Protein AF-A0A7V8ZJN8-F1 (afdb_monomer_lite)

Structure (mmCIF, N/CA/C/O backbone):
data_AF-A0A7V8ZJN8-F1
#
_entry.id   AF-A0A7V8ZJN8-F1
#
loop_
_atom_site.group_PDB
_atom_site.id
_atom_site.type_symbol
_atom_site.label_atom_id
_atom_site.label_alt_id
_atom_site.label_comp_id
_atom_site.label_asym_id
_atom_site.label_entity_id
_atom_site.label_seq_id
_atom_site.pdbx_PDB_ins_code
_atom_site.Cartn_x
_atom_site.Cartn_y
_atom_site.Cartn_z
_atom_site.occupancy
_atom_site.B_iso_or_equiv
_atom_site.auth_seq_id
_atom_site.auth_comp_id
_atom_site.auth_asym_id
_atom_site.auth_atom_id
_atom_site.pdbx_PDB_model_num
ATOM 1 N N . MET A 1 1 ? -7.250 -3.954 14.923 1.00 70.50 1 MET A N 1
ATOM 2 C CA . MET A 1 1 ? -7.294 -3.089 13.723 1.00 70.50 1 MET A CA 1
ATOM 3 C C . MET A 1 1 ? -6.326 -3.648 12.704 1.00 70.50 1 MET A C 1
ATOM 5 O O . MET A 1 1 ? -5.206 -3.973 13.075 1.00 70.50 1 MET A O 1
ATOM 9 N N . THR A 1 2 ? -6.751 -3.779 11.451 1.00 80.75 2 THR A N 1
ATOM 10 C CA . THR A 1 2 ? -5.955 -4.441 10.407 1.00 80.75 2 THR A CA 1
ATOM 11 C C . THR A 1 2 ? -5.774 -3.501 9.232 1.00 80.75 2 THR A C 1
ATOM 13 O O . THR A 1 2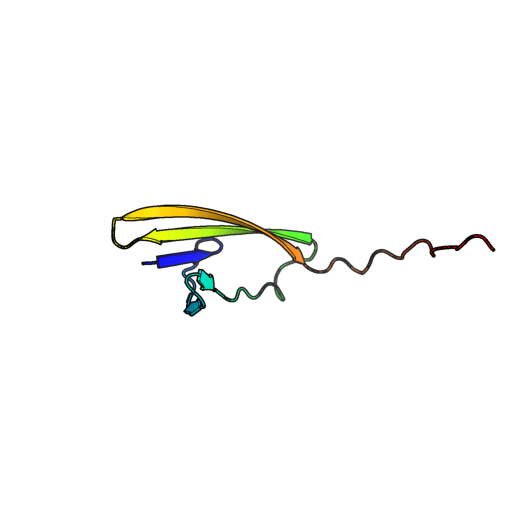 ? -6.757 -2.974 8.718 1.00 80.75 2 THR A O 1
ATOM 16 N N . ILE A 1 3 ? -4.529 -3.301 8.800 1.00 77.88 3 ILE A N 1
ATOM 17 C CA . ILE A 1 3 ? -4.199 -2.518 7.608 1.00 77.88 3 ILE A CA 1
ATOM 18 C C . ILE A 1 3 ? -3.733 -3.476 6.519 1.00 77.88 3 ILE A C 1
ATOM 20 O O . ILE A 1 3 ? -2.892 -4.342 6.755 1.00 77.88 3 ILE A O 1
ATOM 24 N N . SER A 1 4 ? -4.317 -3.340 5.334 1.00 79.06 4 SER A N 1
ATOM 25 C CA . SER A 1 4 ? -3.989 -4.129 4.151 1.00 79.06 4 SER A CA 1
ATOM 26 C C . SER A 1 4 ? -3.628 -3.211 2.991 1.00 79.06 4 SER A C 1
ATOM 28 O O . SER A 1 4 ? -4.354 -2.258 2.699 1.00 79.06 4 SER A O 1
ATOM 30 N N . ILE A 1 5 ? -2.528 -3.516 2.313 1.00 77.38 5 ILE A N 1
ATOM 31 C CA . ILE A 1 5 ? -2.023 -2.791 1.148 1.00 77.38 5 ILE A CA 1
ATOM 32 C C . ILE A 1 5 ? -1.969 -3.783 -0.010 1.00 77.38 5 ILE A C 1
ATOM 34 O O . ILE A 1 5 ? -1.335 -4.832 0.097 1.00 77.38 5 ILE A O 1
ATOM 38 N N . ARG A 1 6 ? -2.684 -3.491 -1.106 1.00 78.56 6 ARG A N 1
ATOM 39 C CA . ARG A 1 6 ? -2.829 -4.418 -2.252 1.00 78.56 6 ARG A CA 1
ATOM 40 C C . ARG A 1 6 ? -3.319 -5.817 -1.815 1.00 78.56 6 ARG A C 1
ATOM 42 O O . ARG A 1 6 ? -2.843 -6.835 -2.297 1.00 78.56 6 ARG A O 1
ATOM 49 N N . GLY A 1 7 ? -4.228 -5.864 -0.837 1.00 74.94 7 GLY A N 1
ATOM 50 C CA . GLY A 1 7 ? -4.775 -7.113 -0.289 1.00 74.94 7 GLY A CA 1
ATOM 51 C C . GLY A 1 7 ? -3.852 -7.870 0.676 1.00 74.94 7 GLY A C 1
ATOM 52 O O . GLY A 1 7 ? -4.311 -8.800 1.328 1.00 74.94 7 GLY A O 1
ATOM 53 N N . LYS A 1 8 ? -2.590 -7.453 0.843 1.00 80.62 8 LYS A N 1
ATOM 54 C CA . LYS A 1 8 ? -1.655 -8.051 1.807 1.00 80.62 8 LYS A CA 1
ATOM 55 C C . LYS A 1 8 ? -1.693 -7.290 3.129 1.00 80.62 8 LYS A C 1
ATOM 57 O O . LYS A 1 8 ? -1.663 -6.061 3.124 1.00 80.62 8 LYS A O 1
ATOM 62 N N . ARG A 1 9 ? -1.741 -7.998 4.262 1.00 83.62 9 ARG A N 1
ATOM 63 C CA . ARG A 1 9 ? -1.657 -7.371 5.593 1.00 83.62 9 ARG A CA 1
ATOM 64 C C . ARG A 1 9 ? -0.301 -6.683 5.751 1.00 83.62 9 ARG A C 1
ATOM 66 O O . ARG A 1 9 ? 0.732 -7.254 5.413 1.00 83.62 9 ARG A O 1
ATOM 73 N N . SER A 1 10 ? -0.305 -5.463 6.271 1.00 83.94 10 SER A N 1
ATOM 74 C CA . SER A 1 10 ? 0.903 -4.665 6.477 1.00 83.94 10 SER A CA 1
ATOM 75 C C . SER A 1 10 ? 1.059 -4.327 7.952 1.00 83.94 10 SER A C 1
ATOM 77 O O . SER A 1 10 ? 0.092 -3.948 8.617 1.00 83.94 10 SER A O 1
ATOM 79 N N . ARG A 1 11 ? 2.289 -4.437 8.465 1.00 84.19 11 ARG A N 1
ATOM 80 C CA . ARG A 1 11 ? 2.629 -3.933 9.798 1.00 84.19 11 ARG A CA 1
ATOM 81 C C . ARG A 1 11 ? 2.661 -2.410 9.739 1.00 84.19 11 ARG A C 1
ATOM 83 O O . ARG A 1 11 ? 3.590 -1.825 9.192 1.00 84.19 11 ARG A O 1
ATOM 90 N N . ALA A 1 12 ? 1.618 -1.787 10.269 1.00 84.69 12 ALA A N 1
ATOM 91 C CA . ALA A 1 12 ? 1.550 -0.347 10.434 1.00 84.69 12 ALA A CA 1
ATOM 92 C C . ALA A 1 12 ? 1.929 0.029 11.868 1.00 84.69 12 ALA A C 1
ATOM 94 O O . ALA A 1 12 ? 1.517 -0.641 12.815 1.00 84.69 12 ALA A O 1
ATOM 95 N N . LYS A 1 13 ? 2.688 1.109 12.021 1.00 86.38 13 LYS A N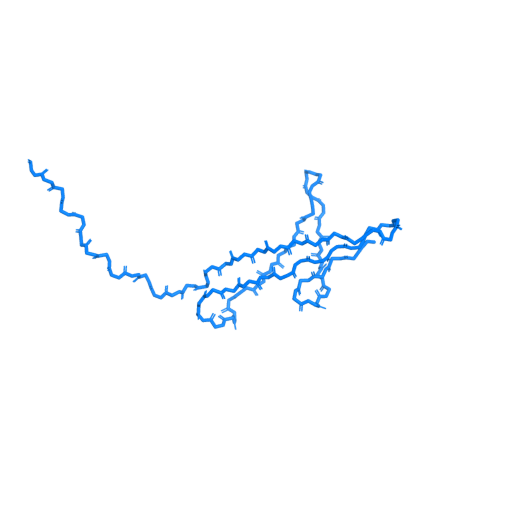 1
ATOM 96 C CA . LYS A 1 13 ? 3.014 1.729 13.308 1.00 86.38 13 LYS A CA 1
ATOM 97 C C . LYS A 1 13 ? 2.198 3.006 13.469 1.00 86.38 13 LYS A C 1
ATOM 99 O O . LYS A 1 13 ? 1.791 3.608 12.477 1.00 86.38 13 LYS A O 1
ATOM 104 N N . ARG A 1 14 ? 1.933 3.413 14.708 1.00 84.38 14 ARG A N 1
ATOM 105 C CA . ARG A 1 14 ? 1.291 4.700 14.992 1.00 84.38 14 ARG A CA 1
ATOM 106 C C . ARG A 1 14 ? 2.383 5.724 15.291 1.00 84.38 14 ARG A C 1
ATOM 108 O O . ARG A 1 14 ? 3.176 5.512 16.198 1.00 84.38 14 ARG A O 1
ATOM 115 N N . THR A 1 15 ? 2.418 6.807 14.528 1.00 87.12 15 THR A N 1
ATOM 116 C CA . THR A 1 15 ? 3.397 7.891 14.662 1.00 87.12 15 THR A CA 1
ATOM 117 C C . THR A 1 15 ? 2.640 9.210 14.604 1.00 87.12 15 THR A C 1
ATOM 119 O O . THR A 1 15 ? 1.916 9.455 13.639 1.00 87.12 15 THR A O 1
ATOM 122 N N . SER A 1 16 ? 2.745 10.025 15.656 1.00 87.69 16 SER A N 1
ATOM 123 C CA . SER A 1 16 ? 2.078 11.336 15.764 1.00 87.69 16 SER A CA 1
ATOM 124 C C . SER A 1 16 ? 0.584 11.290 15.408 1.00 87.69 16 SER A C 1
ATOM 126 O O . SER A 1 16 ? 0.092 12.035 14.564 1.00 87.69 16 SER A O 1
ATOM 128 N N . GLY A 1 17 ? -0.137 10.319 15.979 1.00 84.00 17 GLY A N 1
ATOM 129 C CA . GLY A 1 17 ? -1.572 10.124 15.739 1.00 84.00 17 GLY A CA 1
ATOM 130 C C . GLY A 1 17 ? -1.939 9.484 14.393 1.00 84.00 17 GLY A C 1
ATOM 131 O O . GLY A 1 17 ? -3.094 9.101 14.208 1.00 84.00 17 GLY A O 1
ATOM 132 N N . ARG A 1 18 ? -0.982 9.284 13.480 1.00 81.56 18 ARG A N 1
ATOM 133 C CA . ARG A 1 18 ? -1.199 8.720 12.138 1.00 81.56 18 ARG A CA 1
ATOM 134 C C . ARG A 1 18 ? -0.708 7.278 12.051 1.00 81.56 18 ARG A C 1
ATOM 136 O O . ARG A 1 18 ? 0.266 6.901 12.694 1.00 81.56 18 ARG A O 1
ATOM 143 N N . PHE A 1 19 ? -1.366 6.461 11.231 1.00 83.94 19 PHE A N 1
ATOM 144 C CA . PHE A 1 19 ? -0.874 5.124 10.898 1.00 83.94 19 PHE A CA 1
ATOM 145 C C . PHE A 1 19 ? 0.120 5.208 9.740 1.00 83.94 19 PHE A C 1
ATOM 147 O O . PHE A 1 19 ? -0.211 5.713 8.668 1.00 83.94 19 PHE A O 1
ATOM 154 N N . VAL A 1 20 ? 1.323 4.686 9.955 1.00 85.88 20 VAL A N 1
ATOM 155 C CA . VAL A 1 20 ? 2.429 4.687 8.997 1.00 85.88 20 VAL A CA 1
ATOM 156 C C . VAL A 1 20 ? 2.803 3.247 8.671 1.00 85.88 20 VAL A C 1
ATOM 158 O O . VAL A 1 20 ? 3.020 2.434 9.567 1.00 85.88 20 VAL A O 1
ATOM 161 N N . ALA A 1 21 ? 2.883 2.919 7.384 1.00 85.12 21 ALA A N 1
ATOM 162 C CA . ALA A 1 21 ? 3.313 1.614 6.897 1.00 85.12 21 ALA A CA 1
ATOM 163 C C . ALA A 1 21 ? 4.346 1.801 5.784 1.00 85.12 21 ALA A C 1
ATOM 165 O O . ALA A 1 21 ? 4.151 2.623 4.888 1.00 85.12 21 ALA A O 1
ATOM 166 N N . ILE A 1 22 ? 5.430 1.027 5.841 1.00 86.75 22 ILE A N 1
ATOM 167 C CA . ILE A 1 22 ? 6.453 1.010 4.794 1.00 86.75 22 ILE A CA 1
ATOM 168 C C . ILE A 1 22 ? 5.996 0.049 3.698 1.00 86.75 22 ILE A C 1
ATOM 170 O O . ILE A 1 22 ? 5.616 -1.089 3.979 1.00 86.75 22 ILE A O 1
ATOM 174 N N . VAL A 1 23 ? 6.036 0.514 2.451 1.00 83.88 23 VAL A N 1
ATOM 175 C CA . VAL A 1 23 ? 5.743 -0.299 1.268 1.00 83.88 23 VAL A CA 1
ATOM 176 C C . VAL A 1 23 ? 6.977 -0.314 0.386 1.00 83.88 23 VAL A C 1
ATOM 178 O O . VAL A 1 23 ? 7.408 0.736 -0.085 1.00 83.88 23 VAL A O 1
ATOM 181 N N . ASP A 1 24 ? 7.529 -1.500 0.148 1.00 82.12 24 ASP A N 1
ATOM 182 C CA . ASP A 1 24 ? 8.618 -1.658 -0.808 1.00 82.12 24 ASP A CA 1
ATOM 183 C C . ASP A 1 24 ? 8.057 -1.739 -2.235 1.00 82.12 24 ASP A C 1
ATOM 185 O O . ASP A 1 24 ? 7.315 -2.659 -2.587 1.00 82.12 24 ASP A O 1
ATOM 189 N N . LEU A 1 25 ? 8.399 -0.739 -3.048 1.00 82.38 25 LEU A N 1
ATOM 190 C CA . LEU A 1 25 ? 8.021 -0.644 -4.457 1.00 82.38 25 LEU A CA 1
ATOM 191 C C . LEU A 1 25 ? 9.192 -0.931 -5.408 1.00 82.38 25 LEU A C 1
ATOM 193 O O . LEU A 1 25 ? 9.013 -0.843 -6.621 1.00 82.38 25 LEU A O 1
ATOM 197 N N . ARG A 1 26 ? 10.380 -1.282 -4.893 1.00 77.38 26 ARG A N 1
ATOM 198 C CA . ARG A 1 26 ? 11.613 -1.426 -5.692 1.00 77.38 26 ARG A CA 1
ATOM 199 C C . ARG A 1 26 ? 11.549 -2.573 -6.702 1.00 77.38 26 ARG A C 1
ATOM 201 O O . ARG A 1 26 ? 12.158 -2.484 -7.758 1.00 77.38 26 ARG A O 1
ATOM 208 N N . LYS A 1 27 ? 10.791 -3.630 -6.394 1.00 79.19 27 LYS A N 1
ATOM 209 C CA . LYS A 1 27 ? 10.587 -4.807 -7.266 1.00 79.19 27 LYS A CA 1
ATOM 210 C C . LYS A 1 27 ? 9.359 -4.690 -8.173 1.00 79.19 27 LYS A C 1
ATOM 212 O O . LYS A 1 27 ? 8.972 -5.659 -8.820 1.00 79.19 27 LYS A O 1
ATOM 217 N N . VAL A 1 28 ? 8.687 -3.540 -8.172 1.00 79.00 28 VAL A N 1
ATOM 218 C CA . VAL A 1 28 ? 7.479 -3.332 -8.973 1.00 79.00 28 VAL A CA 1
ATOM 219 C C . VAL A 1 28 ? 7.888 -2.778 -10.341 1.00 79.00 28 VAL A C 1
ATOM 221 O O . VAL A 1 28 ? 8.773 -1.920 -10.388 1.00 79.00 28 VAL A O 1
ATOM 224 N N . PRO A 1 29 ? 7.267 -3.234 -11.448 1.00 76.25 29 PRO A N 1
ATOM 225 C CA . PRO A 1 29 ? 7.575 -2.731 -12.781 1.00 76.25 29 PRO A CA 1
ATOM 226 C C . PRO A 1 29 ? 7.538 -1.203 -12.868 1.00 76.25 29 PRO A C 1
ATOM 228 O O . PRO A 1 29 ? 6.807 -0.530 -12.131 1.00 76.25 29 PRO A O 1
ATOM 231 N N . ARG A 1 30 ? 8.336 -0.657 -13.791 1.00 78.25 30 ARG A N 1
ATOM 232 C CA . ARG A 1 30 ? 8.380 0.783 -14.072 1.00 78.25 30 ARG A CA 1
ATOM 233 C C . ARG A 1 30 ? 7.001 1.268 -14.511 1.00 78.25 30 ARG A C 1
ATOM 235 O O . ARG A 1 30 ? 6.374 0.648 -15.366 1.00 78.25 30 ARG A O 1
ATOM 242 N N . GLY A 1 31 ? 6.550 2.392 -13.961 1.00 81.38 31 GLY A N 1
ATOM 243 C CA . GLY A 1 31 ? 5.282 3.004 -14.341 1.00 81.38 31 GLY A CA 1
ATOM 244 C C . GLY A 1 31 ? 4.525 3.609 -13.165 1.00 81.38 31 GLY A C 1
ATOM 245 O O . GLY A 1 31 ? 5.098 4.033 -12.160 1.00 81.38 31 GLY A O 1
ATOM 246 N N . LYS A 1 32 ? 3.201 3.689 -13.307 1.00 87.12 32 LYS A N 1
ATOM 247 C CA . LYS A 1 32 ? 2.306 4.177 -12.256 1.00 87.12 32 LYS A CA 1
ATOM 248 C C . LYS A 1 32 ? 1.786 2.994 -11.450 1.00 87.12 32 LYS A C 1
ATOM 250 O O . LYS A 1 32 ? 1.040 2.166 -11.961 1.00 87.12 32 LYS A O 1
ATOM 255 N N . VAL A 1 33 ? 2.134 2.953 -10.171 1.00 87.31 33 VAL A N 1
ATOM 256 C CA . VAL A 1 33 ? 1.663 1.941 -9.228 1.00 87.31 33 VAL A CA 1
ATOM 257 C C . VAL A 1 33 ? 0.629 2.574 -8.310 1.00 87.31 33 VAL A C 1
ATOM 259 O O . VAL A 1 33 ? 0.959 3.428 -7.488 1.00 87.31 33 VAL A O 1
ATOM 262 N N . THR A 1 34 ? -0.630 2.155 -8.431 1.00 89.31 34 THR A N 1
ATOM 263 C CA . THR A 1 34 ? -1.702 2.576 -7.521 1.00 89.31 34 THR A CA 1
ATOM 264 C C . THR A 1 34 ? -1.916 1.528 -6.436 1.00 89.31 34 THR A C 1
ATOM 266 O O . THR A 1 34 ? -2.359 0.410 -6.684 1.00 89.31 34 THR A O 1
ATOM 269 N N . LEU A 1 35 ? -1.618 1.907 -5.199 1.00 87.75 35 LEU A N 1
ATOM 270 C CA . LEU A 1 35 ? -1.845 1.105 -4.009 1.00 87.75 35 LEU A CA 1
ATOM 271 C C . LEU A 1 35 ? -3.255 1.351 -3.474 1.00 87.75 35 LEU A C 1
ATOM 273 O O . LEU A 1 35 ? -3.621 2.487 -3.169 1.00 87.75 35 LEU A O 1
ATOM 277 N N . LYS A 1 36 ? -4.027 0.272 -3.306 1.00 90.56 36 LYS A N 1
ATOM 278 C CA . LYS A 1 36 ? -5.267 0.269 -2.519 1.00 90.56 36 LYS A CA 1
ATOM 279 C C . LYS A 1 36 ? -4.919 -0.013 -1.061 1.00 90.56 36 LYS A C 1
ATOM 281 O O . LYS A 1 36 ? -4.344 -1.060 -0.758 1.00 90.56 36 LYS A O 1
ATOM 286 N N . ILE A 1 37 ? -5.277 0.916 -0.185 1.00 89.94 37 ILE A N 1
ATOM 287 C CA . ILE A 1 37 ? -5.098 0.838 1.262 1.00 89.94 37 ILE A CA 1
ATOM 288 C C . ILE A 1 37 ? -6.472 0.570 1.869 1.00 89.94 37 ILE A C 1
ATOM 290 O O . ILE A 1 37 ? -7.429 1.289 1.580 1.00 89.94 37 ILE A O 1
ATOM 294 N N . ARG A 1 38 ? -6.582 -0.467 2.697 1.00 90.38 38 ARG A N 1
ATOM 295 C CA . ARG A 1 38 ? -7.795 -0.798 3.451 1.00 90.38 38 ARG A CA 1
ATOM 296 C C . ARG A 1 38 ? -7.443 -0.922 4.925 1.00 90.38 38 ARG A C 1
ATOM 298 O O . ARG A 1 38 ? -6.551 -1.692 5.268 1.00 90.38 38 ARG A O 1
ATOM 305 N N . ALA A 1 39 ? -8.151 -0.202 5.780 1.00 85.81 39 ALA A N 1
ATOM 306 C CA . ALA A 1 39 ? -8.022 -0.279 7.226 1.00 85.81 39 ALA A CA 1
ATOM 307 C C . ALA A 1 39 ? -9.355 -0.713 7.845 1.00 85.81 39 ALA A C 1
ATOM 309 O O . ALA A 1 39 ? -10.399 -0.182 7.484 1.00 85.81 39 ALA A O 1
ATOM 310 N N . VAL A 1 40 ? -9.320 -1.671 8.767 1.00 89.44 40 VAL A N 1
ATOM 311 C CA . VAL A 1 40 ? -10.492 -2.110 9.542 1.00 89.44 40 VAL A CA 1
ATOM 312 C C . VAL A 1 40 ? -10.298 -1.684 10.993 1.00 89.44 40 VAL A C 1
ATOM 314 O O . VAL A 1 40 ? -9.335 -2.123 11.634 1.00 89.44 40 VAL A O 1
ATOM 317 N N . THR A 1 41 ? -11.162 -0.802 11.499 1.00 85.56 41 THR A N 1
ATOM 318 C CA . THR A 1 41 ? -11.098 -0.288 1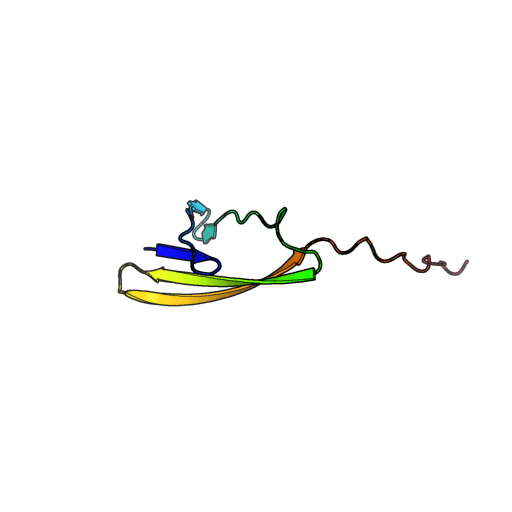2.878 1.00 85.56 41 THR A CA 1
ATOM 319 C C . THR A 1 41 ? -11.556 -1.346 13.890 1.00 85.56 41 THR A C 1
ATOM 321 O O . THR A 1 41 ? -12.088 -2.389 13.519 1.00 85.56 41 THR A O 1
ATOM 324 N N . ARG A 1 42 ? -11.352 -1.098 15.194 1.00 84.62 42 ARG A N 1
ATOM 325 C CA . ARG A 1 42 ? -11.866 -1.991 16.257 1.00 84.62 42 ARG A CA 1
ATOM 326 C C . ARG A 1 42 ? -13.393 -2.097 16.259 1.00 84.62 42 ARG A C 1
ATOM 328 O O . ARG A 1 42 ? -13.907 -3.145 16.604 1.00 84.62 42 ARG A O 1
ATOM 335 N N . THR A 1 43 ? -14.087 -1.041 15.843 1.00 90.06 43 THR A N 1
ATOM 336 C CA . THR A 1 43 ? -15.552 -0.993 15.739 1.00 90.06 43 THR A CA 1
ATOM 337 C C . THR A 1 43 ? -16.087 -1.622 14.448 1.00 90.06 43 THR A C 1
ATOM 339 O O . THR A 1 43 ? -17.258 -1.464 14.134 1.00 90.06 43 THR A O 1
ATOM 342 N N . GLY A 1 44 ? -15.235 -2.274 13.648 1.00 88.19 44 GLY A N 1
ATOM 343 C CA . GLY A 1 44 ? -15.631 -2.907 12.386 1.00 88.19 44 GLY A CA 1
ATOM 344 C C . GLY A 1 44 ? -15.745 -1.955 11.190 1.00 88.19 44 GLY A C 1
ATOM 345 O O . GLY A 1 44 ? -15.931 -2.417 10.065 1.00 88.19 44 GLY A O 1
ATOM 346 N N . ARG A 1 45 ? -15.566 -0.637 11.374 1.00 89.25 45 ARG A N 1
ATOM 347 C CA . ARG A 1 45 ? -15.602 0.327 10.261 1.00 89.25 45 ARG A CA 1
ATOM 348 C C . ARG A 1 45 ? -14.452 0.075 9.286 1.00 89.25 45 ARG A C 1
ATOM 350 O O . ARG A 1 45 ? -13.298 -0.098 9.688 1.00 89.25 45 ARG A O 1
ATOM 357 N N . VAL A 1 46 ? -14.762 0.103 7.991 1.00 91.31 46 VAL A N 1
ATOM 358 C CA . VAL A 1 46 ? -13.787 -0.065 6.909 1.00 91.31 46 VAL A CA 1
ATOM 359 C C . VAL A 1 46 ? -13.450 1.299 6.318 1.00 91.31 46 VAL A C 1
ATOM 361 O O . VAL A 1 46 ? -14.311 1.978 5.774 1.00 91.31 46 VAL A O 1
ATOM 364 N N . LEU A 1 47 ? -12.180 1.681 6.390 1.00 88.94 47 LEU A N 1
ATOM 365 C CA . LEU A 1 47 ? -11.642 2.875 5.748 1.00 88.94 47 LEU A CA 1
ATOM 366 C C . LEU A 1 47 ? -10.837 2.457 4.521 1.00 88.94 47 LEU A C 1
ATOM 368 O O . LEU A 1 47 ? -10.005 1.547 4.589 1.00 88.94 47 LEU A O 1
ATOM 372 N N . THR A 1 48 ? -11.055 3.131 3.397 1.00 90.88 48 THR A N 1
ATOM 373 C CA . THR A 1 48 ? -10.313 2.873 2.160 1.00 90.88 48 THR A CA 1
ATOM 374 C C . THR A 1 48 ? -9.629 4.129 1.660 1.00 90.88 48 THR A C 1
ATOM 376 O O . THR A 1 48 ? -10.217 5.203 1.657 1.00 90.88 48 THR A O 1
ATOM 379 N N . GLY A 1 49 ? -8.401 3.976 1.182 1.00 88.56 49 GLY A N 1
ATOM 380 C CA . GLY A 1 49 ? -7.641 5.036 0.537 1.00 88.56 49 GLY A CA 1
ATOM 381 C C . GLY A 1 49 ? -6.882 4.499 -0.665 1.00 88.56 49 GLY A C 1
ATOM 382 O O . GLY A 1 49 ? -6.640 3.294 -0.788 1.00 88.56 49 GLY A O 1
ATOM 383 N N . ARG A 1 50 ? -6.492 5.393 -1.569 1.00 91.75 50 ARG A N 1
ATOM 384 C CA . ARG A 1 50 ? -5.621 5.056 -2.696 1.00 91.75 50 ARG A CA 1
ATOM 385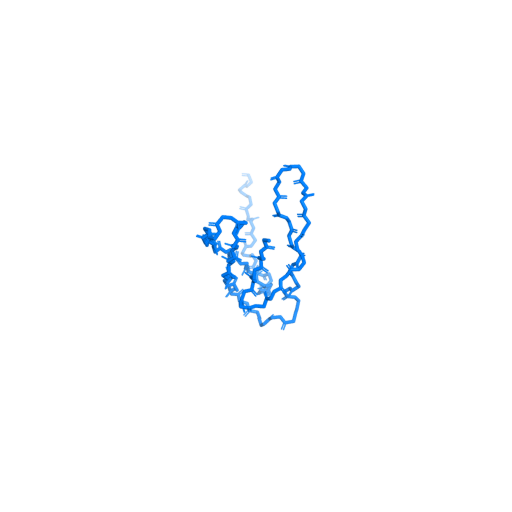 C C . ARG A 1 50 ? -4.406 5.972 -2.684 1.00 91.75 50 ARG A C 1
ATOM 387 O O . ARG A 1 50 ? -4.536 7.173 -2.459 1.00 91.75 50 ARG A O 1
ATOM 394 N N . ARG A 1 51 ? -3.225 5.417 -2.944 1.00 89.81 51 ARG A N 1
ATOM 395 C CA . ARG A 1 51 ? -1.993 6.190 -3.157 1.00 89.81 51 ARG A CA 1
ATOM 396 C C . ARG A 1 51 ? -1.327 5.737 -4.439 1.00 89.81 51 ARG A C 1
ATOM 398 O O . ARG A 1 51 ? -1.130 4.546 -4.635 1.00 89.81 51 ARG A O 1
ATOM 405 N N . SER A 1 52 ? -1.011 6.686 -5.311 1.00 88.50 52 SER A N 1
ATOM 406 C CA . SER A 1 52 ? -0.314 6.402 -6.562 1.00 88.50 52 SER A CA 1
ATOM 407 C C . SER A 1 52 ? 1.128 6.857 -6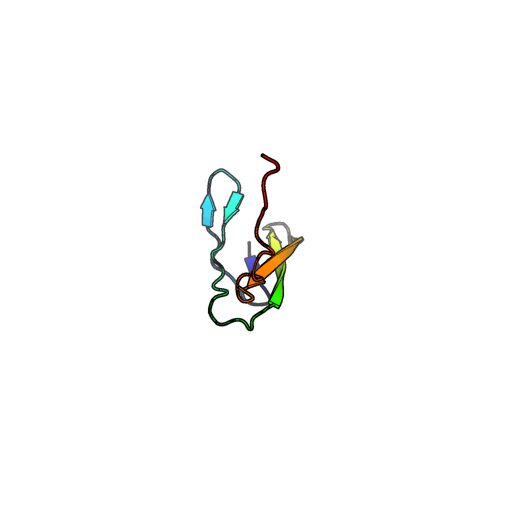.457 1.00 88.50 52 SER A C 1
ATOM 409 O O . SER A 1 52 ? 1.384 7.999 -6.086 1.00 88.50 52 SER A O 1
ATOM 411 N N . TYR A 1 53 ? 2.045 5.973 -6.820 1.00 87.56 53 TYR A N 1
ATOM 412 C CA . TYR A 1 53 ? 3.468 6.249 -6.911 1.00 87.56 53 TYR A CA 1
ATOM 413 C C . TYR A 1 53 ? 3.913 6.066 -8.354 1.00 87.56 53 TYR A C 1
ATOM 415 O O . TYR A 1 53 ? 3.420 5.185 -9.059 1.00 87.56 53 TYR A O 1
ATOM 423 N N . LYS A 1 54 ? 4.845 6.906 -8.797 1.00 85.81 54 LYS A N 1
ATOM 424 C CA . LYS A 1 54 ? 5.580 6.676 -10.037 1.00 85.81 54 LYS A CA 1
ATOM 425 C C . LYS A 1 54 ? 6.845 5.919 -9.651 1.00 85.81 54 LYS A C 1
ATOM 427 O O . LYS A 1 54 ? 7.738 6.504 -9.046 1.00 85.81 54 LYS A O 1
ATOM 432 N N . THR A 1 55 ? 6.890 4.620 -9.926 1.00 82.75 55 THR A N 1
ATOM 433 C CA . THR A 1 55 ? 8.152 3.876 -9.864 1.00 82.75 55 THR A CA 1
ATOM 434 C C . THR A 1 55 ? 8.998 4.370 -11.025 1.00 82.75 55 THR A C 1
ATOM 436 O O . THR A 1 55 ? 8.468 4.563 -12.120 1.00 82.75 55 THR A O 1
ATOM 439 N N . CYS A 1 56 ? 10.269 4.680 -10.768 1.00 69.44 56 CYS A N 1
ATOM 440 C CA . CYS A 1 56 ? 11.115 5.439 -11.684 1.00 69.44 56 CYS A CA 1
ATOM 441 C C . CYS A 1 56 ? 11.062 4.873 -13.113 1.00 69.44 56 CYS A C 1
ATOM 443 O O . CYS A 1 56 ? 11.724 3.894 -13.452 1.00 69.44 56 CYS A O 1
ATOM 445 N N . THR A 1 57 ? 10.289 5.531 -13.974 1.00 57.09 57 THR A N 1
ATOM 446 C CA . THR A 1 57 ? 10.637 5.690 -15.381 1.00 57.09 57 THR A CA 1
ATOM 447 C C . THR A 1 57 ? 11.995 6.380 -15.419 1.00 57.09 57 THR A C 1
ATOM 449 O O . THR A 1 57 ? 12.247 7.244 -14.574 1.00 57.09 57 THR A O 1
ATOM 452 N N . ALA A 1 58 ? 12.867 6.021 -16.364 1.00 58.94 58 ALA A N 1
ATOM 453 C CA . ALA A 1 58 ? 14.083 6.794 -16.607 1.00 58.94 58 ALA A CA 1
ATOM 454 C C . ALA A 1 58 ? 13.746 8.297 -16.595 1.00 58.94 58 ALA A C 1
ATOM 456 O O . ALA A 1 58 ? 12.688 8.694 -17.099 1.00 58.94 58 ALA A O 1
ATOM 457 N N . LYS A 1 59 ? 14.595 9.114 -15.954 1.00 54.16 59 LYS A N 1
ATOM 458 C CA . LYS A 1 59 ? 14.433 10.575 -15.910 1.00 54.16 59 LYS A CA 1
ATOM 459 C C . LYS A 1 59 ? 14.192 11.023 -17.357 1.00 54.16 59 LYS A C 1
ATOM 461 O O . LYS A 1 59 ? 15.025 10.732 -18.214 1.00 54.16 59 LYS A O 1
ATOM 466 N N . ARG A 1 60 ? 13.036 11.631 -17.667 1.00 59.34 60 ARG A N 1
ATOM 467 C CA . ARG A 1 60 ? 12.801 12.170 -19.019 1.00 59.34 60 ARG A CA 1
ATOM 468 C C . ARG A 1 60 ? 13.982 13.090 -19.321 1.00 59.34 60 ARG A C 1
ATOM 470 O O . ARG A 1 60 ? 14.262 13.954 -18.490 1.00 59.34 60 ARG A O 1
ATOM 477 N N . LYS A 1 61 ? 14.686 12.880 -20.445 1.00 57.22 61 LYS A N 1
ATOM 478 C CA . LYS A 1 61 ? 15.684 13.843 -20.931 1.00 57.22 61 LYS A CA 1
ATOM 479 C C . LYS A 1 61 ? 14.974 15.193 -20.962 1.00 57.22 61 LYS A C 1
ATOM 481 O O . LYS A 1 61 ? 14.024 15.363 -21.725 1.00 57.22 61 LYS A O 1
ATOM 486 N N . GLY A 1 62 ? 15.350 16.095 -20.060 1.00 59.81 62 GLY A N 1
ATOM 487 C CA . GLY A 1 62 ? 14.853 17.458 -20.119 1.00 59.81 62 GLY A CA 1
ATOM 488 C C . GLY A 1 62 ? 15.309 18.023 -21.455 1.00 59.81 62 GLY A C 1
ATOM 489 O O . GLY A 1 62 ? 16.487 17.902 -21.787 1.00 59.81 62 GLY A O 1
ATOM 490 N N . LYS A 1 63 ? 14.397 18.608 -22.236 1.00 66.94 63 LYS A N 1
ATOM 491 C CA . LYS A 1 63 ? 14.839 19.644 -23.170 1.00 66.94 63 LYS A CA 1
ATOM 492 C C . LYS A 1 63 ? 15.431 20.718 -22.260 1.00 66.94 63 LYS A C 1
ATOM 494 O O . LYS A 1 63 ? 14.737 21.135 -21.335 1.00 66.94 63 LYS A O 1
ATOM 499 N N . GLY A 1 64 ? 16.730 20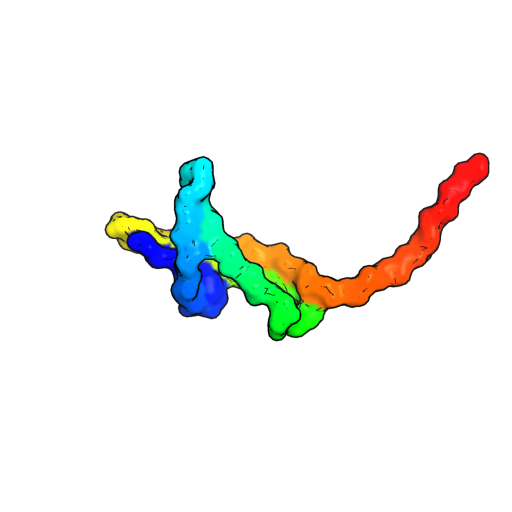.988 -22.388 1.00 60.41 64 GLY A N 1
ATOM 500 C CA . GLY A 1 64 ? 17.447 21.893 -21.491 1.00 60.41 64 GLY A CA 1
ATOM 501 C C . GLY A 1 64 ? 16.651 23.178 -21.267 1.00 60.41 64 GLY A C 1
ATOM 502 O O . GLY A 1 64 ? 15.980 23.660 -22.177 1.00 60.41 64 GLY A O 1
ATOM 503 N N . PHE A 1 65 ? 16.669 23.694 -20.042 1.00 69.62 65 PHE A N 1
ATOM 504 C CA . PHE A 1 65 ? 16.148 25.028 -19.785 1.00 69.62 65 PHE A CA 1
ATOM 505 C C . PHE A 1 65 ? 17.165 26.021 -20.352 1.00 69.62 65 PHE A C 1
ATOM 507 O O . PHE A 1 65 ? 18.234 26.200 -19.774 1.00 69.62 65 PHE A O 1
ATOM 514 N N . SER A 1 66 ? 16.861 26.609 -21.507 1.00 65.88 66 SER A N 1
ATOM 515 C CA . SER A 1 66 ? 17.571 27.783 -22.010 1.00 65.88 66 SER A CA 1
ATOM 516 C C . SER A 1 66 ? 16.970 29.001 -21.317 1.00 65.88 66 SER A C 1
ATOM 518 O O . SER A 1 66 ? 15.859 29.411 -21.649 1.00 65.88 66 SER A O 1
ATOM 520 N N . ALA A 1 67 ? 17.667 29.531 -20.313 1.00 59.44 67 ALA A N 1
ATOM 521 C CA . ALA A 1 67 ? 17.339 30.845 -19.777 1.00 59.44 67 ALA A CA 1
ATOM 522 C C . ALA A 1 67 ? 17.585 31.891 -20.884 1.00 59.44 67 ALA A C 1
ATOM 524 O O . ALA A 1 67 ? 18.623 31.799 -21.546 1.00 59.44 67 ALA A O 1
ATOM 525 N N . PRO A 1 68 ? 16.662 32.837 -21.132 1.00 64.69 68 PRO A N 1
ATOM 526 C CA . PRO A 1 68 ? 16.974 33.984 -21.974 1.00 64.69 68 PRO A CA 1
ATOM 527 C C . PRO A 1 68 ? 18.065 34.817 -21.284 1.00 64.69 68 PRO A C 1
ATOM 529 O O . PRO A 1 68 ? 18.008 35.003 -20.066 1.00 64.69 68 PRO A O 1
ATOM 532 N N . LEU A 1 69 ? 19.075 35.212 -22.068 1.00 63.12 69 LEU A N 1
ATOM 533 C CA . LEU A 1 69 ? 20.146 36.134 -21.677 1.00 63.12 69 LEU A CA 1
ATOM 534 C C . LEU A 1 69 ? 19.577 37.496 -21.270 1.00 63.12 69 LEU A C 1
ATOM 536 O O . LEU A 1 69 ? 18.596 37.926 -21.920 1.00 63.12 69 LEU A O 1
#

Radius of gyration: 17.87 Å; chains: 1; bounding box: 36×44×39 Å

Secondary structure (DSSP, 8-state):
-EEEETTEE---EEETTEEE-----TTSPSEEEEEEEEEE-TTS-EEEEEEEEEE------PPP-----

Foldseek 3Di:
DFKDKPNHTFDWDQDPNDTDTDDDCQPPDAAKDKIWIWDQDPVRDIDIDIDIDGDDDDDPPDPDPDDDD

pLDDT: mean 79.94, std 10.26, range [54.16, 91.75]

Sequence (69 aa):
MTISIRGKRSRAKRTSGRFVAIVDLRKVPRGKVTLKIRAVTRTGRVLTGRRSYKTCTAKRKGKGFSAPL